Protein AF-A0A447USA5-F1 (afdb_monomer_lite)

Organism: Citrobacter koseri (NCBI:txid545)

Radius of gyration: 14.58 Å; chains: 1; bounding box: 34×31×45 Å

Secondary structure (DSSP, 8-state):
-HHHHHHHHHHHHHHHHHHHHHHHTT---HHHHHHHHHHHHHHHHHS-EEEEE-SSS-EEEEETTS-EEEETTEEPEEEEEE-TTS-EEEEEEPPP----

Structure (mmCIF, N/CA/C/O backbone):
data_AF-A0A447USA5-F1
#
_entry.id   AF-A0A447USA5-F1
#
loop_
_atom_site.group_PDB
_atom_site.id
_atom_site.type_symbol
_atom_site.label_atom_id
_atom_site.label_alt_id
_atom_site.label_comp_id
_atom_site.label_asym_id
_atom_site.label_entity_id
_atom_site.label_seq_id
_atom_site.pdbx_PDB_ins_code
_atom_site.Cartn_x
_atom_site.Cartn_y
_atom_site.Cartn_z
_atom_site.occupancy
_atom_site.B_iso_or_equiv
_atom_site.auth_seq_id
_atom_site.auth_comp_id
_atom_site.auth_asym_id
_atom_site.auth_atom_id
_atom_site.pdbx_PDB_model_num
ATOM 1 N N . MET A 1 1 ? -14.499 3.840 6.453 1.00 83.19 1 MET A N 1
ATOM 2 C CA . MET A 1 1 ? -13.082 4.111 6.784 1.00 83.19 1 MET A CA 1
ATOM 3 C C . MET A 1 1 ? -12.217 2.872 6.578 1.00 83.19 1 MET A C 1
ATOM 5 O O . MET A 1 1 ? -11.389 2.897 5.681 1.00 83.19 1 MET A O 1
ATOM 9 N N . VAL A 1 2 ? -12.443 1.774 7.314 1.00 89.19 2 VAL A N 1
ATOM 10 C CA . VAL A 1 2 ? -11.667 0.522 7.163 1.00 89.19 2 VAL A CA 1
ATOM 11 C C . VAL A 1 2 ? -11.737 -0.051 5.741 1.00 89.19 2 VAL A C 1
ATOM 13 O O . VAL A 1 2 ? -10.699 -0.347 5.160 1.00 89.19 2 VAL A O 1
ATOM 16 N N . ASP A 1 3 ? -12.921 -0.106 5.124 1.00 91.44 3 ASP A N 1
ATOM 17 C CA . ASP A 1 3 ? -13.064 -0.580 3.736 1.00 91.44 3 ASP A CA 1
ATOM 18 C C . ASP A 1 3 ? -12.295 0.272 2.721 1.00 91.44 3 ASP A C 1
ATOM 20 O O . ASP A 1 3 ? -11.716 -0.251 1.768 1.00 91.44 3 ASP A O 1
ATOM 24 N N . GLN A 1 4 ? -12.242 1.588 2.936 1.00 93.50 4 GLN A N 1
ATOM 25 C CA . GLN A 1 4 ? -11.481 2.496 2.075 1.00 93.50 4 GLN A CA 1
ATOM 26 C C . GLN A 1 4 ? -9.975 2.290 2.257 1.00 93.50 4 GLN A C 1
ATOM 28 O O . GLN A 1 4 ? -9.260 2.201 1.263 1.00 93.50 4 GLN A O 1
ATOM 33 N N . ILE A 1 5 ? -9.506 2.133 3.501 1.00 93.38 5 ILE A N 1
ATOM 34 C CA . ILE A 1 5 ? -8.110 1.783 3.805 1.00 93.38 5 ILE A CA 1
ATOM 35 C C . ILE A 1 5 ? -7.731 0.475 3.103 1.00 93.38 5 ILE A C 1
ATOM 37 O O . ILE A 1 5 ? -6.694 0.416 2.445 1.00 93.38 5 ILE A O 1
ATOM 41 N N . ASN A 1 6 ? -8.589 -0.545 3.166 1.00 93.50 6 ASN A N 1
ATOM 42 C CA . ASN A 1 6 ? -8.363 -1.833 2.506 1.00 93.50 6 ASN A CA 1
ATOM 43 C C . ASN A 1 6 ? -8.336 -1.712 0.979 1.00 93.50 6 ASN A C 1
ATOM 45 O O . ASN A 1 6 ? -7.475 -2.300 0.325 1.00 93.50 6 ASN A O 1
ATOM 49 N N . THR A 1 7 ? -9.255 -0.933 0.408 1.00 95.88 7 THR A N 1
ATOM 50 C CA . THR A 1 7 ? -9.346 -0.710 -1.043 1.00 95.88 7 THR A CA 1
ATOM 51 C C . THR A 1 7 ? -8.103 0.004 -1.573 1.00 95.88 7 THR A C 1
ATOM 53 O O . THR A 1 7 ? -7.515 -0.423 -2.570 1.00 95.88 7 THR A O 1
ATOM 56 N N . LEU A 1 8 ? -7.663 1.059 -0.882 1.00 96.50 8 LEU A N 1
ATOM 57 C CA . LEU A 1 8 ? -6.446 1.792 -1.226 1.00 96.50 8 LEU A CA 1
ATOM 58 C C . LEU A 1 8 ? -5.209 0.910 -1.057 1.00 96.50 8 LEU A C 1
ATOM 60 O O . LEU A 1 8 ? -4.389 0.843 -1.965 1.00 96.50 8 LEU A O 1
ATOM 64 N N . SER A 1 9 ? -5.112 0.170 0.051 1.00 95.12 9 SER A N 1
ATOM 65 C CA . SER A 1 9 ? -3.992 -0.745 0.316 1.00 95.12 9 SER A CA 1
ATOM 66 C C . SER A 1 9 ? -3.883 -1.834 -0.759 1.00 95.12 9 SER A C 1
ATOM 68 O O . SER A 1 9 ? -2.795 -2.090 -1.271 1.00 95.12 9 SER A O 1
ATOM 70 N N . THR A 1 10 ? -5.013 -2.416 -1.176 1.00 95.88 10 THR A N 1
ATOM 71 C CA . THR A 1 10 ? -5.077 -3.384 -2.288 1.00 95.88 10 THR A CA 1
ATOM 72 C C . THR A 1 10 ? -4.603 -2.753 -3.592 1.00 95.88 10 THR A C 1
ATOM 74 O O . THR A 1 10 ? -3.727 -3.297 -4.259 1.00 95.88 10 THR A O 1
ATOM 77 N N . SER A 1 11 ? -5.100 -1.555 -3.909 1.00 97.00 11 SER A N 1
ATOM 78 C CA . SER A 1 11 ? -4.711 -0.834 -5.124 1.00 97.00 11 SER A CA 1
ATOM 79 C C . SER A 1 11 ? -3.211 -0.518 -5.145 1.00 97.00 11 SER A C 1
ATOM 81 O O . SER A 1 11 ? -2.557 -0.719 -6.165 1.00 97.00 11 SER A O 1
ATOM 83 N N . ILE A 1 12 ? -2.636 -0.082 -4.020 1.00 95.88 12 ILE A N 1
ATOM 84 C CA . ILE A 1 12 ? -1.194 0.178 -3.884 1.00 95.88 12 ILE A CA 1
ATOM 85 C C . ILE A 1 12 ? -0.388 -1.107 -4.130 1.00 95.88 12 ILE A C 1
ATOM 87 O O . ILE A 1 12 ? 0.593 -1.075 -4.873 1.00 95.88 12 ILE A O 1
ATOM 91 N N . ALA A 1 13 ? -0.806 -2.242 -3.561 1.00 94.50 13 ALA A N 1
ATOM 92 C CA . ALA A 1 13 ? -0.156 -3.534 -3.789 1.00 94.50 13 ALA A CA 1
ATOM 93 C C . ALA A 1 13 ? -0.218 -3.972 -5.267 1.00 94.50 13 ALA A C 1
ATOM 95 O O . ALA A 1 13 ? 0.779 -4.451 -5.816 1.00 94.50 13 ALA A O 1
ATOM 96 N N . ASP A 1 14 ? -1.352 -3.751 -5.937 1.00 95.31 14 ASP A N 1
ATOM 97 C CA . ASP A 1 14 ? -1.505 -3.990 -7.376 1.00 95.31 14 ASP A CA 1
ATOM 98 C C . ASP A 1 14 ? -0.583 -3.094 -8.212 1.00 95.31 14 ASP A C 1
ATOM 100 O O . ASP A 1 14 ? 0.060 -3.564 -9.154 1.00 95.31 14 ASP A O 1
ATOM 104 N N . TYR A 1 15 ? -0.463 -1.810 -7.865 1.00 95.75 15 TYR A N 1
ATOM 105 C CA . TYR A 1 15 ? 0.483 -0.914 -8.529 1.00 95.75 15 TYR A CA 1
ATOM 106 C C . TYR A 1 15 ? 1.932 -1.340 -8.301 1.00 95.75 15 TYR A C 1
ATOM 108 O O . TYR A 1 15 ? 2.703 -1.360 -9.257 1.00 95.75 15 TYR A O 1
ATOM 116 N N . ASN A 1 16 ? 2.300 -1.767 -7.092 1.00 93.38 16 ASN A N 1
ATOM 117 C CA . ASN A 1 16 ? 3.627 -2.323 -6.821 1.00 93.38 16 ASN A CA 1
ATOM 118 C C . ASN A 1 16 ? 3.931 -3.537 -7.702 1.00 93.38 16 ASN A C 1
ATOM 120 O O . ASN A 1 16 ? 5.044 -3.664 -8.219 1.00 93.38 16 ASN A O 1
ATOM 124 N N . LYS A 1 17 ? 2.939 -4.407 -7.923 1.00 92.94 17 LYS A N 1
ATOM 125 C CA . LYS A 1 17 ? 3.068 -5.533 -8.851 1.00 92.94 17 LYS A CA 1
ATOM 126 C C . LYS A 1 17 ? 3.293 -5.053 -10.284 1.00 92.94 17 LYS A C 1
ATOM 128 O O . LYS A 1 17 ? 4.275 -5.460 -10.891 1.00 92.94 17 LYS A O 1
ATOM 133 N N . LYS A 1 18 ? 2.458 -4.138 -10.787 1.00 94.12 18 LYS A N 1
ATOM 134 C CA . LYS A 1 18 ? 2.593 -3.576 -12.144 1.00 94.12 18 LYS A CA 1
ATOM 135 C C . LYS A 1 18 ? 3.937 -2.880 -12.364 1.00 94.12 18 LYS A C 1
ATOM 137 O O . LYS A 1 18 ? 4.526 -3.047 -13.425 1.00 94.12 18 LYS A O 1
ATOM 142 N N . ILE A 1 19 ? 4.422 -2.125 -11.376 1.00 93.00 19 ILE A N 1
ATOM 143 C CA . ILE A 1 19 ? 5.740 -1.476 -11.406 1.00 93.00 19 ILE A CA 1
ATOM 144 C C . ILE A 1 19 ? 6.828 -2.541 -11.522 1.00 93.00 19 ILE A C 1
ATOM 146 O O . ILE A 1 19 ? 7.627 -2.486 -12.448 1.00 93.00 19 ILE A O 1
ATOM 150 N N . THR A 1 20 ? 6.802 -3.550 -10.646 1.00 91.12 20 THR A N 1
ATOM 151 C CA . THR A 1 20 ? 7.789 -4.641 -10.662 1.00 91.12 20 THR A CA 1
ATOM 152 C C . THR A 1 20 ? 7.802 -5.362 -12.011 1.00 91.12 20 THR A C 1
ATOM 154 O O . THR A 1 20 ? 8.870 -5.606 -12.570 1.00 91.12 20 THR A O 1
ATOM 157 N N . ASP A 1 21 ? 6.626 -5.691 -12.547 1.00 91.94 21 ASP A N 1
ATOM 158 C CA . ASP A 1 21 ? 6.491 -6.392 -13.824 1.00 91.94 21 ASP A CA 1
ATOM 159 C C . ASP A 1 21 ? 6.993 -5.515 -14.989 1.00 91.94 21 ASP A C 1
ATOM 161 O O . ASP A 1 21 ? 7.723 -5.994 -15.857 1.00 91.94 21 ASP A O 1
ATOM 165 N N . MET A 1 22 ? 6.677 -4.214 -14.981 1.00 93.81 22 MET A N 1
ATOM 166 C CA . MET A 1 22 ? 7.133 -3.259 -15.995 1.00 93.81 22 MET A CA 1
ATOM 167 C C . MET A 1 22 ? 8.654 -3.071 -15.972 1.00 93.81 22 MET A C 1
ATOM 169 O O . MET A 1 22 ? 9.298 -3.171 -17.018 1.00 93.81 22 MET A O 1
ATOM 173 N N . GLU A 1 23 ? 9.242 -2.870 -14.793 1.00 90.88 23 GLU A N 1
ATOM 174 C CA . GLU A 1 23 ? 10.692 -2.707 -14.633 1.00 90.88 23 GLU A CA 1
ATOM 175 C C . GLU A 1 23 ? 11.457 -3.992 -14.971 1.00 90.88 23 GLU A C 1
ATOM 177 O O . GLU A 1 23 ? 12.527 -3.928 -15.574 1.00 90.88 23 GLU A O 1
ATOM 182 N N . SER A 1 24 ? 10.875 -5.165 -14.697 1.00 90.06 24 SER A N 1
ATOM 183 C CA . SER A 1 24 ? 11.460 -6.463 -15.078 1.00 90.06 24 SER A CA 1
ATOM 184 C C . SER A 1 24 ? 11.600 -6.633 -16.596 1.00 90.06 24 SER A C 1
ATOM 186 O O . SER A 1 24 ? 12.431 -7.413 -17.054 1.00 90.06 24 SER A O 1
ATOM 188 N N . THR A 1 25 ? 10.807 -5.900 -17.383 1.00 93.69 25 THR A N 1
ATOM 189 C CA . THR A 1 25 ? 10.893 -5.877 -18.855 1.00 93.69 25 THR A CA 1
ATOM 190 C C . THR A 1 25 ? 11.714 -4.703 -19.403 1.00 93.69 25 THR A C 1
ATOM 192 O O . THR A 1 25 ? 11.802 -4.535 -20.617 1.00 93.69 25 THR A O 1
ATOM 195 N N . GLY A 1 26 ? 12.316 -3.885 -18.530 1.00 90.75 26 GLY A N 1
ATOM 196 C CA . GLY A 1 26 ? 13.041 -2.666 -18.907 1.00 90.75 26 GLY A CA 1
ATOM 197 C C . GLY A 1 26 ? 12.136 -1.495 -19.316 1.00 90.75 26 GLY A C 1
ATOM 198 O O . GLY A 1 26 ? 12.609 -0.538 -19.926 1.00 90.75 26 GLY A O 1
ATOM 199 N N . GLY A 1 27 ? 10.836 -1.569 -19.016 1.00 93.38 27 GLY A N 1
ATOM 200 C CA . GLY A 1 27 ? 9.867 -0.514 -19.307 1.00 93.38 27 GLY A CA 1
ATOM 201 C C . GLY A 1 27 ? 9.943 0.665 -18.331 1.00 93.38 27 GLY A C 1
ATOM 202 O O . GLY A 1 27 ? 10.485 0.561 -17.233 1.00 93.38 27 GLY A O 1
ATOM 203 N N . ASN A 1 28 ? 9.354 1.800 -18.718 1.00 94.12 28 ASN A N 1
ATOM 204 C CA . ASN A 1 28 ? 9.268 2.987 -17.867 1.00 94.12 28 ASN A CA 1
ATOM 205 C C . ASN A 1 28 ? 8.035 2.915 -16.953 1.00 94.12 28 ASN A C 1
ATOM 207 O O . ASN A 1 28 ? 6.904 3.005 -17.426 1.00 94.12 28 ASN A O 1
ATOM 211 N N . SER A 1 29 ? 8.258 2.814 -15.642 1.00 93.88 29 SER A N 1
ATOM 212 C CA . SER A 1 29 ? 7.196 2.745 -14.636 1.00 93.88 29 SER A CA 1
ATOM 213 C C . SER A 1 29 ? 6.896 4.079 -13.934 1.00 93.88 29 SER A C 1
ATOM 215 O O . SER A 1 29 ? 6.211 4.058 -12.912 1.00 93.88 29 SER A O 1
ATOM 217 N N . SER A 1 30 ? 7.396 5.228 -14.414 1.00 94.50 30 SER A N 1
ATOM 218 C CA . SER A 1 30 ? 7.211 6.531 -13.742 1.00 94.50 30 SER A CA 1
ATOM 219 C C . SER A 1 30 ? 5.737 6.851 -13.516 1.00 94.50 30 SER A C 1
ATOM 221 O O . SER A 1 30 ? 5.343 7.101 -12.385 1.00 94.50 30 SER A O 1
ATOM 223 N N . VAL A 1 31 ? 4.898 6.705 -14.546 1.00 96.44 31 VAL A N 1
ATOM 224 C CA . VAL A 1 31 ? 3.452 6.978 -14.438 1.00 96.44 31 VAL A CA 1
ATOM 225 C C . VAL A 1 31 ? 2.773 6.061 -13.413 1.00 96.44 31 VAL A C 1
ATOM 227 O O . VAL A 1 31 ? 1.892 6.492 -12.673 1.00 96.44 31 VAL A O 1
ATOM 230 N N . LEU A 1 32 ? 3.190 4.793 -13.337 1.00 95.81 32 LEU A N 1
ATOM 231 C CA . LEU A 1 32 ? 2.652 3.845 -12.357 1.00 95.81 32 LEU A CA 1
ATOM 232 C C . LEU A 1 32 ? 3.086 4.203 -10.929 1.00 95.81 32 LEU A C 1
ATOM 234 O O . LEU A 1 32 ? 2.300 4.031 -9.998 1.00 95.81 32 LEU A O 1
ATOM 238 N N . ARG A 1 33 ? 4.316 4.705 -10.753 1.00 94.69 33 ARG A N 1
ATOM 239 C CA . ARG A 1 33 ? 4.818 5.211 -9.466 1.00 94.69 33 ARG A CA 1
ATOM 240 C C . ARG A 1 33 ? 4.049 6.454 -9.032 1.00 94.69 33 ARG A C 1
ATOM 242 O O . ARG A 1 33 ? 3.590 6.484 -7.898 1.00 94.69 33 ARG A O 1
ATOM 249 N N . ASP A 1 34 ? 3.804 7.391 -9.944 1.00 96.06 34 ASP A N 1
ATOM 250 C CA . ASP A 1 34 ? 3.010 8.590 -9.658 1.00 96.06 34 ASP A CA 1
ATOM 251 C C . ASP A 1 34 ? 1.582 8.223 -9.216 1.00 96.06 34 ASP A C 1
ATOM 253 O O . ASP A 1 34 ? 1.073 8.742 -8.221 1.00 96.06 34 ASP A O 1
ATOM 257 N N . GLN A 1 35 ? 0.943 7.274 -9.911 1.00 97.06 35 GLN A N 1
ATOM 258 C CA . GLN A 1 35 ? -0.393 6.783 -9.551 1.00 97.06 35 GLN A CA 1
ATOM 259 C C . GLN A 1 35 ? -0.405 6.080 -8.191 1.00 97.06 35 GLN A C 1
ATOM 261 O O . GLN A 1 35 ? -1.311 6.308 -7.389 1.00 97.06 35 GLN A O 1
ATOM 266 N N . ARG A 1 36 ? 0.603 5.250 -7.903 1.00 96.25 36 ARG A N 1
ATOM 267 C CA . ARG A 1 36 ? 0.768 4.624 -6.587 1.00 96.25 36 ARG A CA 1
ATOM 268 C C . ARG A 1 36 ? 0.916 5.673 -5.489 1.00 96.25 36 ARG A C 1
ATOM 270 O O . ARG A 1 36 ? 0.267 5.559 -4.453 1.00 96.25 36 ARG A O 1
ATOM 277 N N . ASP A 1 37 ? 1.756 6.675 -5.707 1.00 96.00 37 ASP A N 1
ATOM 278 C CA . ASP A 1 37 ? 2.043 7.696 -4.706 1.00 96.00 37 ASP A CA 1
ATOM 279 C C . ASP A 1 37 ? 0.804 8.568 -4.435 1.00 96.00 37 ASP A C 1
ATOM 281 O O . ASP A 1 37 ? 0.559 8.952 -3.292 1.00 96.00 37 ASP A O 1
ATOM 285 N N . GLU A 1 38 ? -0.049 8.801 -5.436 1.00 97.06 38 GLU A N 1
ATOM 286 C CA . GLU A 1 38 ? -1.346 9.457 -5.236 1.00 97.06 38 GLU A CA 1
ATOM 287 C C . GLU A 1 38 ? -2.303 8.620 -4.372 1.00 97.06 38 GLU A C 1
ATOM 289 O O . GLU A 1 38 ? -2.936 9.148 -3.457 1.00 97.06 38 GLU A O 1
ATOM 294 N N . LEU A 1 39 ? -2.361 7.299 -4.580 1.00 97.06 39 LEU A N 1
A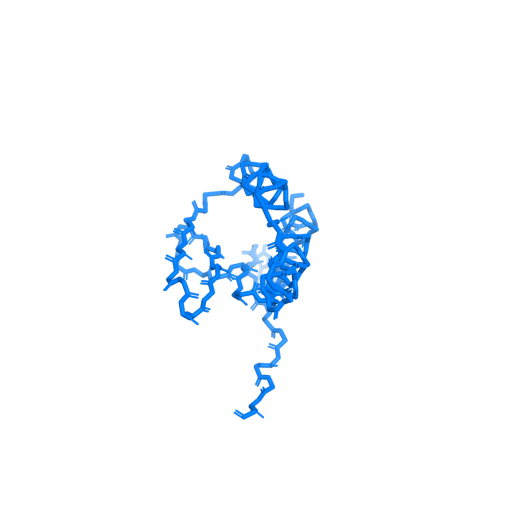TOM 295 C CA . LEU A 1 39 ? -3.145 6.406 -3.717 1.00 97.06 39 LEU A CA 1
ATOM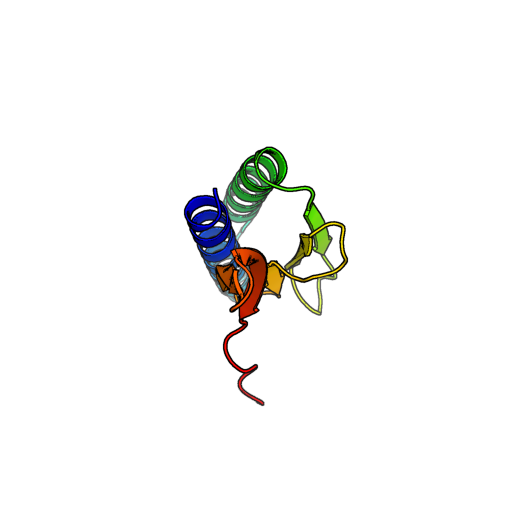 296 C C . LEU A 1 39 ? -2.631 6.406 -2.274 1.00 97.06 39 LEU A C 1
ATOM 298 O O . LEU A 1 39 ? -3.421 6.345 -1.332 1.00 97.06 39 LEU A O 1
ATOM 302 N N . VAL A 1 40 ? -1.315 6.498 -2.085 1.00 95.94 40 VAL A N 1
ATOM 303 C CA . VAL A 1 40 ? -0.707 6.605 -0.755 1.00 95.94 40 VAL A CA 1
ATOM 304 C C . VAL A 1 40 ? -1.050 7.933 -0.091 1.00 95.94 40 VAL A C 1
ATOM 306 O O . VAL A 1 40 ? -1.376 7.940 1.095 1.00 95.94 40 VAL A O 1
ATOM 309 N N . LYS A 1 41 ? -1.059 9.047 -0.834 1.00 96.31 41 LYS A N 1
ATOM 310 C CA . LYS A 1 41 ? -1.550 10.327 -0.303 1.00 96.31 41 LYS A CA 1
ATOM 311 C C . LYS A 1 41 ? -3.002 10.210 0.135 1.00 96.31 41 LYS A C 1
ATOM 313 O O . LYS A 1 41 ? -3.318 10.589 1.258 1.00 96.31 41 LYS A O 1
ATOM 318 N N . GLN A 1 42 ? -3.870 9.627 -0.691 1.00 96.12 42 GLN A N 1
ATOM 319 C CA . GLN A 1 42 ? -5.266 9.388 -0.315 1.00 96.12 42 GLN A CA 1
ATOM 320 C C . GLN A 1 42 ? -5.368 8.528 0.948 1.00 96.12 42 GLN A C 1
ATOM 322 O O . GLN A 1 42 ? -6.123 8.864 1.857 1.00 96.12 42 GLN A O 1
ATOM 327 N N . LEU A 1 43 ? -4.559 7.474 1.059 1.00 94.62 43 LEU A N 1
ATOM 328 C CA . LEU A 1 43 ? -4.512 6.633 2.253 1.00 94.62 43 LEU A CA 1
ATOM 329 C C . LEU A 1 43 ? -4.069 7.428 3.487 1.00 94.62 43 LEU A C 1
ATOM 331 O O . LEU A 1 43 ? -4.678 7.283 4.544 1.00 94.62 43 LEU A O 1
ATOM 335 N N . SER A 1 44 ? -3.087 8.320 3.335 1.00 94.69 44 SER A N 1
ATOM 336 C CA . SER A 1 44 ? -2.608 9.189 4.415 1.00 94.69 44 SER A CA 1
ATOM 337 C C . SER A 1 44 ? -3.652 10.194 4.910 1.00 94.69 44 SER A C 1
ATOM 339 O O . SER A 1 44 ? -3.589 10.622 6.057 1.00 94.69 44 SER A O 1
ATOM 341 N N . THR A 1 45 ? -4.660 10.527 4.091 1.00 94.75 45 THR A N 1
ATOM 342 C CA . THR A 1 45 ? -5.807 11.335 4.548 1.00 94.75 45 THR A CA 1
ATOM 343 C C . THR A 1 45 ? -6.764 10.560 5.453 1.00 94.75 45 THR A C 1
ATOM 345 O O . THR A 1 45 ? -7.541 11.166 6.187 1.00 94.75 45 THR A O 1
ATOM 348 N N . LEU A 1 46 ? -6.725 9.223 5.396 1.00 92.25 46 LEU A N 1
ATOM 349 C CA . LEU A 1 46 ? -7.579 8.345 6.192 1.00 92.25 46 LEU A CA 1
ATOM 350 C C . LEU A 1 46 ? -6.857 7.815 7.430 1.00 92.25 46 LEU A C 1
ATOM 352 O O . LEU A 1 46 ? -7.494 7.623 8.456 1.00 92.25 46 LEU A O 1
ATOM 356 N N . ALA A 1 47 ? -5.559 7.535 7.350 1.00 90.25 47 ALA A N 1
ATOM 357 C CA . ALA A 1 47 ? -4.787 7.001 8.464 1.00 90.25 47 ALA A CA 1
ATOM 358 C C . ALA A 1 47 ? -3.346 7.506 8.414 1.00 90.25 47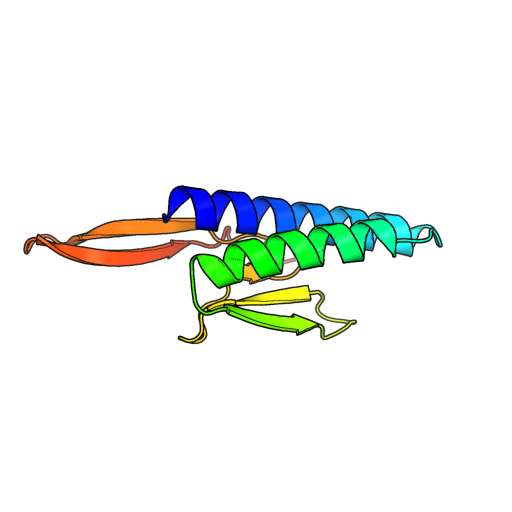 ALA A C 1
AT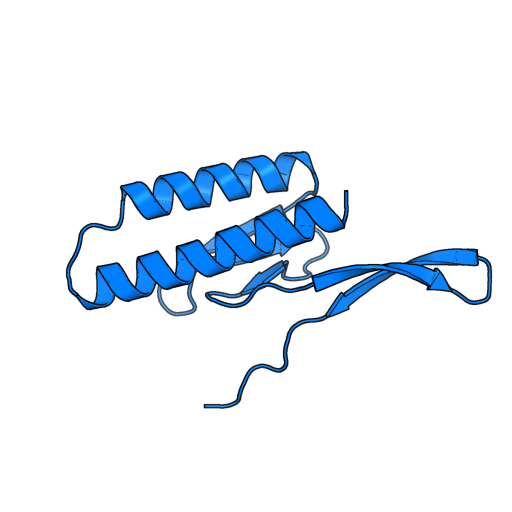OM 360 O O . ALA A 1 47 ? -2.765 7.607 7.337 1.00 90.25 47 ALA A O 1
ATOM 361 N N . ASP A 1 48 ? -2.741 7.740 9.578 1.00 92.94 48 ASP A N 1
ATOM 362 C CA . ASP A 1 48 ? -1.311 8.025 9.655 1.00 92.94 48 ASP A CA 1
ATOM 363 C C . ASP A 1 48 ? -0.508 6.822 9.156 1.00 92.94 48 ASP A C 1
ATOM 365 O O . ASP A 1 48 ? -0.461 5.764 9.797 1.00 92.94 48 ASP A O 1
ATOM 369 N N . VAL A 1 49 ? 0.129 6.996 7.999 1.00 94.25 49 VAL A N 1
ATOM 370 C CA . VAL A 1 49 ? 0.945 5.977 7.341 1.00 94.25 49 VAL A CA 1
ATOM 371 C C . VAL A 1 49 ? 2.357 6.478 7.073 1.00 94.25 49 VAL A C 1
ATOM 373 O O . VAL A 1 49 ? 2.608 7.660 6.853 1.00 94.25 49 VAL A O 1
ATOM 376 N N . LYS A 1 50 ? 3.295 5.540 7.059 1.00 94.06 50 LYS A N 1
ATOM 377 C CA . LYS A 1 50 ? 4.696 5.715 6.725 1.00 94.06 50 LYS A CA 1
ATOM 378 C C . LYS A 1 50 ? 5.035 4.810 5.551 1.00 94.06 50 LYS A C 1
ATOM 380 O O . LYS A 1 50 ? 4.743 3.615 5.568 1.00 94.06 50 LYS A O 1
ATOM 385 N N . VAL A 1 51 ? 5.689 5.387 4.555 1.00 93.56 51 VAL A N 1
ATOM 386 C CA . VAL A 1 51 ? 6.207 4.664 3.395 1.00 93.56 51 VAL A CA 1
ATOM 387 C C . VAL A 1 51 ? 7.663 4.298 3.640 1.00 93.56 51 VAL A C 1
ATOM 389 O O . VAL A 1 51 ? 8.426 5.079 4.208 1.00 93.56 51 VAL A O 1
ATOM 392 N N . THR A 1 52 ? 8.059 3.101 3.229 1.00 91.19 52 THR A N 1
ATOM 393 C CA . THR A 1 52 ? 9.455 2.667 3.162 1.00 91.19 52 THR A CA 1
ATOM 394 C C . THR A 1 52 ? 9.681 2.018 1.806 1.00 91.19 52 THR A C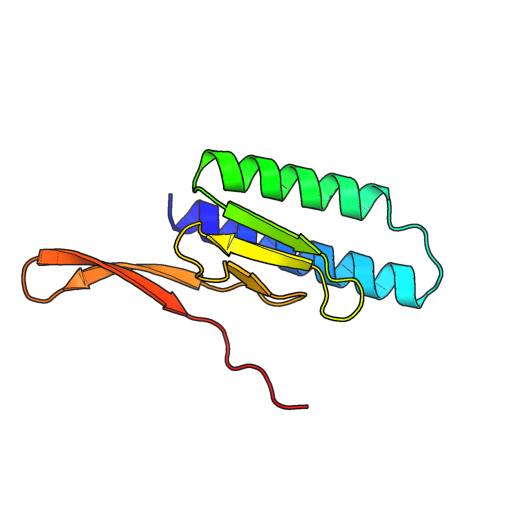 1
ATOM 396 O O . THR A 1 52 ? 9.040 1.020 1.484 1.00 91.19 52 THR A O 1
ATOM 399 N N . ASP A 1 53 ? 10.564 2.609 1.008 1.00 87.62 53 ASP A N 1
ATOM 400 C CA . ASP A 1 53 ? 11.002 2.062 -0.272 1.00 87.62 53 ASP A CA 1
ATOM 401 C C . ASP A 1 53 ? 12.450 1.604 -0.114 1.00 87.62 53 ASP A C 1
ATOM 403 O O . ASP A 1 53 ? 13.361 2.422 0.009 1.00 87.62 53 ASP A O 1
ATOM 407 N N . ASP A 1 54 ? 12.638 0.291 -0.025 1.00 75.00 54 ASP A N 1
ATOM 408 C CA . ASP A 1 54 ? 13.952 -0.322 0.181 1.00 75.00 54 ASP A CA 1
ATOM 409 C C . ASP A 1 54 ? 14.607 -0.743 -1.149 1.00 75.00 54 ASP A C 1
ATOM 411 O O . ASP A 1 54 ? 15.717 -1.272 -1.153 1.00 75.00 54 ASP A O 1
ATOM 415 N N . GLY A 1 55 ? 13.927 -0.541 -2.290 1.00 68.25 55 GLY A N 1
ATOM 416 C CA . GLY A 1 55 ? 14.342 -0.990 -3.626 1.00 68.25 55 GLY A CA 1
ATOM 417 C C . GLY A 1 55 ? 14.377 -2.518 -3.784 1.00 68.25 55 GLY A C 1
ATOM 418 O O . GLY A 1 55 ? 13.672 -3.080 -4.617 1.00 68.25 55 GLY A O 1
ATOM 419 N N . SER A 1 56 ? 15.159 -3.194 -2.943 1.00 58.06 56 SER A N 1
ATOM 420 C CA . SER A 1 56 ? 15.415 -4.638 -2.919 1.00 58.06 56 SER A CA 1
ATOM 421 C C . SER A 1 56 ? 14.260 -5.424 -2.290 1.00 58.06 56 SER A C 1
ATOM 423 O O . SER A 1 56 ? 13.810 -6.419 -2.855 1.00 58.06 56 SER A O 1
ATOM 425 N N . SER A 1 57 ? 13.750 -4.965 -1.138 1.00 57.72 57 SER A N 1
ATOM 426 C CA . SER A 1 57 ? 12.609 -5.591 -0.438 1.00 57.72 57 SER A CA 1
ATOM 427 C C . SER A 1 57 ? 11.242 -5.088 -0.927 1.00 57.72 57 SER A C 1
ATOM 429 O O . SER A 1 57 ? 10.198 -5.606 -0.523 1.00 57.72 57 SER A O 1
ATOM 431 N N . GLY A 1 58 ? 11.238 -4.097 -1.822 1.00 77.38 58 GLY A N 1
ATOM 432 C CA . GLY A 1 58 ? 10.041 -3.489 -2.395 1.00 77.38 58 GLY A CA 1
ATOM 433 C C . GLY A 1 58 ? 9.429 -2.365 -1.551 1.00 77.38 58 GLY A C 1
ATOM 434 O O . GLY A 1 58 ? 9.916 -1.992 -0.485 1.00 77.38 58 GLY A O 1
ATOM 435 N N . TYR A 1 59 ? 8.336 -1.809 -2.071 1.00 90.69 59 TYR A N 1
ATOM 436 C CA . TYR A 1 59 ? 7.619 -0.677 -1.488 1.00 90.69 59 TYR A CA 1
ATOM 437 C C . TYR A 1 59 ? 6.655 -1.140 -0.391 1.00 90.69 59 TYR A C 1
ATOM 439 O O . TYR A 1 59 ? 5.735 -1.923 -0.643 1.00 90.69 59 TYR A O 1
ATOM 447 N N . THR A 1 60 ? 6.857 -0.644 0.826 1.00 92.56 60 THR A N 1
ATOM 448 C CA . THR A 1 60 ? 6.071 -0.988 2.015 1.00 92.56 60 THR A CA 1
ATOM 449 C C . THR A 1 60 ? 5.357 0.251 2.541 1.00 92.56 60 THR A C 1
ATOM 451 O O . THR A 1 60 ? 5.946 1.325 2.643 1.00 92.56 60 THR A O 1
ATOM 454 N N . VAL A 1 61 ? 4.086 0.099 2.902 1.00 94.06 61 VAL A N 1
ATOM 455 C CA . VAL A 1 61 ? 3.283 1.140 3.551 1.00 94.06 61 VAL A CA 1
ATOM 456 C C . VAL A 1 61 ? 2.821 0.594 4.886 1.00 94.06 61 VAL A C 1
ATOM 458 O O . VAL A 1 61 ? 2.175 -0.448 4.914 1.00 94.06 61 VAL A O 1
ATOM 461 N N . SER A 1 62 ? 3.123 1.288 5.976 1.00 92.94 62 SER A N 1
ATOM 462 C CA . SER A 1 62 ? 2.781 0.872 7.339 1.00 92.94 62 SER A CA 1
ATOM 463 C C . SER A 1 62 ? 2.043 1.974 8.073 1.00 92.94 62 SER A C 1
ATOM 465 O O . SER A 1 62 ? 2.311 3.142 7.844 1.00 92.94 62 SER A O 1
ATOM 467 N N . MET A 1 63 ? 1.140 1.629 8.981 1.00 90.81 63 MET A N 1
ATOM 468 C CA . MET A 1 63 ? 0.545 2.591 9.906 1.00 90.81 63 MET A CA 1
ATOM 469 C C . MET A 1 63 ? 1.597 3.144 10.879 1.00 90.81 63 MET A C 1
ATOM 471 O O . MET A 1 63 ? 2.618 2.502 11.142 1.00 90.81 63 MET A O 1
ATOM 475 N N . ALA A 1 64 ? 1.332 4.310 11.471 1.00 86.69 64 ALA A N 1
ATOM 476 C CA . ALA A 1 64 ? 2.218 4.947 12.452 1.00 86.69 64 ALA A CA 1
ATOM 477 C C . ALA A 1 64 ? 2.497 4.085 13.696 1.00 86.69 64 ALA A C 1
ATOM 479 O O . ALA A 1 64 ? 3.554 4.210 14.309 1.00 86.69 64 ALA A O 1
ATOM 480 N N . ASN A 1 65 ? 1.595 3.161 14.037 1.00 82.56 65 ASN A N 1
ATOM 481 C CA . ASN A 1 65 ? 1.802 2.176 15.104 1.00 82.56 65 ASN A CA 1
ATOM 482 C C . ASN A 1 65 ? 2.765 1.028 14.715 1.00 82.56 65 ASN A C 1
ATOM 484 O O . ASN A 1 65 ? 2.950 0.096 15.493 1.00 82.56 65 ASN A O 1
ATOM 488 N N . GLY A 1 66 ? 3.356 1.076 13.515 1.00 83.50 66 GLY A N 1
ATOM 489 C CA . GLY A 1 66 ? 4.320 0.103 13.003 1.00 83.50 66 GLY A CA 1
ATOM 490 C C . GLY A 1 66 ? 3.705 -1.060 12.223 1.00 83.50 66 GLY A C 1
ATOM 491 O O . GLY A 1 66 ? 4.446 -1.882 11.687 1.00 83.50 66 GLY A O 1
ATOM 492 N N . GLN A 1 67 ? 2.378 -1.145 12.123 1.00 86.69 67 GLN A N 1
ATOM 493 C CA . GLN A 1 67 ? 1.725 -2.273 11.470 1.00 86.69 67 GLN A CA 1
ATOM 494 C C . GLN A 1 67 ? 1.689 -2.090 9.941 1.00 86.69 67 GLN A C 1
ATOM 496 O O . GLN A 1 67 ? 1.124 -1.100 9.473 1.00 86.69 67 GLN A O 1
ATOM 501 N N . PRO A 1 68 ? 2.266 -3.002 9.135 1.00 90.06 68 PRO A N 1
ATOM 502 C CA . PRO A 1 68 ? 2.278 -2.849 7.680 1.00 90.06 68 PRO A CA 1
ATOM 503 C C . PRO A 1 68 ? 0.857 -2.945 7.116 1.00 90.06 68 PRO A C 1
ATOM 505 O O . PRO A 1 68 ? 0.123 -3.826 7.504 1.00 90.06 68 PRO A O 1
ATOM 508 N N . LEU A 1 69 ? 0.440 -2.078 6.201 1.00 92.19 69 LEU A N 1
ATOM 509 C CA . LEU A 1 69 ? -0.802 -2.216 5.419 1.00 92.19 69 LEU A CA 1
ATOM 510 C C . LEU A 1 69 ? -0.528 -2.805 4.036 1.00 92.19 69 LEU A C 1
ATOM 512 O O . LEU A 1 69 ? -1.353 -3.528 3.486 1.00 92.19 69 LEU A O 1
ATOM 516 N N . VAL A 1 70 ? 0.647 -2.517 3.482 1.00 93.88 70 VAL A N 1
ATOM 517 C CA . VAL A 1 70 ? 1.127 -3.064 2.215 1.00 93.88 70 VAL A CA 1
ATOM 518 C C . VAL A 1 70 ? 2.573 -3.480 2.399 1.00 93.88 70 VAL A C 1
ATOM 520 O O . VAL A 1 70 ? 3.378 -2.694 2.886 1.00 93.88 70 VAL A O 1
ATOM 523 N N . SER A 1 71 ? 2.909 -4.695 1.983 1.00 91.81 71 SER A N 1
ATOM 524 C CA . SER A 1 71 ? 4.277 -5.202 1.941 1.00 91.81 71 SER A CA 1
ATOM 525 C C . SER A 1 71 ? 4.571 -5.688 0.526 1.00 91.81 71 SER A C 1
ATOM 527 O O . SER A 1 71 ? 4.097 -6.742 0.091 1.00 91.81 71 SER A O 1
ATOM 529 N N . GLY A 1 72 ? 5.286 -4.862 -0.240 1.00 90.75 72 GLY A N 1
ATOM 530 C CA . GLY A 1 72 ? 5.566 -5.111 -1.648 1.00 90.75 72 GLY A CA 1
ATOM 531 C C . GLY A 1 72 ? 4.280 -5.307 -2.452 1.00 90.75 72 GLY A C 1
ATOM 532 O O . GLY A 1 72 ? 3.489 -4.385 -2.631 1.00 90.75 72 GLY A O 1
ATOM 533 N N . LYS A 1 73 ? 4.068 -6.528 -2.944 1.00 90.81 73 LYS A N 1
ATOM 534 C CA . LYS A 1 73 ? 2.941 -6.904 -3.818 1.00 90.81 73 LYS A CA 1
ATOM 535 C C . LYS A 1 73 ? 1.724 -7.434 -3.052 1.00 90.81 73 LYS A C 1
ATOM 537 O O . LYS A 1 73 ? 0.802 -7.964 -3.663 1.00 90.81 73 LYS A O 1
ATOM 542 N N . VAL A 1 74 ? 1.739 -7.343 -1.723 1.00 90.75 74 VAL A N 1
ATOM 543 C CA . VAL A 1 74 ? 0.717 -7.918 -0.847 1.00 90.75 74 VAL A CA 1
ATOM 544 C C . VAL A 1 74 ? 0.088 -6.821 0.002 1.00 90.75 74 VAL A C 1
ATOM 546 O O . VAL A 1 74 ? 0.795 -6.087 0.690 1.00 90.75 74 VAL A O 1
ATOM 549 N N . ALA A 1 75 ? -1.241 -6.742 -0.010 1.00 92.88 75 ALA A N 1
ATOM 550 C CA . ALA A 1 75 ? -2.007 -5.891 0.892 1.00 92.88 75 ALA A CA 1
ATOM 551 C C . ALA A 1 75 ? -2.521 -6.690 2.096 1.00 92.88 75 ALA A C 1
ATOM 553 O O . ALA A 1 75 ? -2.978 -7.827 1.959 1.00 92.88 75 ALA A O 1
ATOM 554 N N . GLY A 1 76 ? -2.455 -6.077 3.273 1.00 91.50 76 GLY A N 1
ATOM 555 C CA . GLY A 1 76 ? -3.144 -6.536 4.467 1.00 91.50 76 GLY A CA 1
ATOM 556 C C . GLY A 1 76 ? -4.611 -6.112 4.443 1.00 91.50 76 GLY A C 1
ATOM 557 O O . GLY A 1 76 ? -4.976 -5.095 3.855 1.00 91.50 76 GLY A O 1
ATOM 558 N N . GLN A 1 77 ? -5.456 -6.893 5.106 1.00 89.88 77 GLN A N 1
ATOM 559 C CA . GLN A 1 77 ? -6.850 -6.549 5.352 1.00 89.88 77 GLN A CA 1
ATOM 560 C C . GLN A 1 77 ? -7.017 -6.107 6.798 1.00 89.88 77 GLN A C 1
ATOM 562 O O . GLN A 1 77 ? -6.816 -6.882 7.735 1.00 89.88 77 GLN A O 1
ATOM 567 N N . LEU A 1 78 ? -7.394 -4.849 6.967 1.00 89.81 78 LEU A N 1
ATOM 568 C CA . LEU A 1 78 ? -7.804 -4.277 8.232 1.00 89.81 78 LEU A CA 1
ATOM 569 C C . LEU A 1 78 ? -9.266 -4.654 8.493 1.00 89.81 78 LEU A C 1
ATOM 571 O O . LEU A 1 78 ? -10.107 -4.622 7.598 1.00 89.81 78 LEU A O 1
ATOM 575 N N . SER A 1 79 ? -9.584 -5.029 9.720 1.00 87.81 79 SER A N 1
ATOM 576 C CA . SER A 1 79 ? -10.940 -5.328 10.166 1.00 87.81 79 SER A CA 1
ATOM 577 C C . SER A 1 79 ? -11.172 -4.656 11.507 1.00 87.81 79 SER A C 1
ATOM 579 O O . SER A 1 79 ? -10.435 -4.893 12.465 1.00 87.81 79 SER A O 1
ATOM 581 N N . ALA A 1 80 ? -12.196 -3.808 11.564 1.00 85.56 80 ALA A N 1
ATOM 582 C CA . ALA A 1 80 ? -12.713 -3.290 12.820 1.00 85.56 80 ALA A CA 1
ATOM 583 C C . ALA A 1 80 ? -13.847 -4.199 13.296 1.00 85.56 80 ALA A C 1
ATOM 585 O O . ALA A 1 80 ? -14.765 -4.497 12.534 1.00 85.56 80 ALA A O 1
ATOM 586 N N . GLY A 1 81 ? -13.778 -4.633 14.548 1.00 85.62 81 GLY A N 1
ATOM 587 C CA . GLY A 1 81 ? -14.823 -5.408 15.207 1.00 85.62 81 GLY A CA 1
ATOM 588 C C . GLY A 1 81 ? -15.075 -4.894 16.617 1.00 85.62 81 GLY A C 1
ATOM 589 O O . GLY A 1 81 ? -14.483 -3.905 17.043 1.00 85.62 81 GLY A O 1
ATOM 590 N N . GLN A 1 82 ? -15.931 -5.587 17.360 1.00 84.94 82 GLN A N 1
ATOM 591 C CA . GLN A 1 82 ? -16.058 -5.411 18.805 1.00 84.94 82 GLN A CA 1
ATOM 592 C C . GLN A 1 82 ? -15.641 -6.704 19.504 1.00 84.94 82 GLN A C 1
ATOM 594 O O . GLN A 1 82 ? -15.920 -7.792 18.996 1.00 84.94 82 GLN A O 1
ATOM 599 N N . ASP A 1 83 ? -14.937 -6.595 20.629 1.00 82.31 83 ASP A N 1
ATOM 600 C CA . ASP A 1 83 ? -14.691 -7.746 21.497 1.00 82.31 83 ASP A CA 1
ATOM 601 C C . ASP A 1 83 ? -15.976 -8.151 22.247 1.00 82.31 83 ASP A C 1
ATOM 603 O O . ASP A 1 83 ? -17.021 -7.504 22.145 1.00 82.31 83 ASP A O 1
ATOM 607 N N . ALA A 1 84 ? -15.897 -9.227 23.031 1.00 82.50 84 ALA A N 1
ATOM 608 C CA . ALA A 1 84 ? -17.018 -9.715 23.838 1.00 82.50 84 ALA A CA 1
ATOM 609 C C . ALA A 1 84 ? -17.522 -8.704 24.892 1.00 82.50 84 ALA A C 1
ATOM 611 O O . ALA A 1 84 ? -18.602 -8.893 25.445 1.00 82.50 84 ALA A O 1
ATOM 612 N N . ASN A 1 85 ? -16.758 -7.642 25.158 1.00 85.88 85 ASN A N 1
ATOM 613 C CA . ASN A 1 85 ? -17.078 -6.587 26.113 1.00 85.88 85 ASN A CA 1
ATOM 614 C C . ASN A 1 85 ? -17.603 -5.312 25.425 1.00 85.88 85 ASN A C 1
ATOM 616 O O . ASN A 1 85 ? -17.882 -4.329 26.108 1.00 85.88 85 ASN A O 1
ATOM 620 N N . GLY A 1 86 ? -17.738 -5.308 24.091 1.00 82.00 86 GLY A N 1
ATOM 621 C CA . GLY A 1 86 ? -18.158 -4.142 23.309 1.00 82.00 86 GLY A CA 1
ATOM 622 C C . GLY A 1 86 ? -17.033 -3.147 23.000 1.00 82.00 86 GLY A C 1
ATOM 623 O O . GLY A 1 86 ? -17.298 -2.070 22.464 1.00 82.00 86 GLY A O 1
ATOM 624 N N . ASN A 1 87 ? -15.770 -3.475 23.299 1.00 85.00 87 ASN A N 1
ATOM 625 C CA . ASN A 1 87 ? -14.645 -2.608 22.952 1.00 85.00 87 ASN A CA 1
ATOM 626 C C . ASN A 1 87 ? -14.330 -2.722 21.466 1.00 85.00 87 ASN A C 1
ATOM 628 O O . ASN A 1 87 ? -14.228 -3.824 20.927 1.00 85.00 87 ASN A O 1
ATOM 632 N N . SER A 1 88 ? -14.093 -1.587 20.811 1.00 83.19 88 SER A N 1
ATOM 633 C CA . SER A 1 88 ? -13.645 -1.575 19.418 1.00 83.19 88 SER A CA 1
ATOM 634 C C . SER A 1 88 ? -12.264 -2.222 19.298 1.00 83.19 88 SER A C 1
ATOM 636 O O . SER A 1 88 ? -11.303 -1.776 19.921 1.00 83.19 88 SER A O 1
ATOM 638 N N . THR A 1 89 ? -12.160 -3.261 18.475 1.00 83.31 89 THR A N 1
ATOM 639 C CA . THR A 1 89 ? -10.902 -3.936 18.152 1.00 83.31 89 THR A CA 1
ATOM 640 C C . THR A 1 89 ? -10.527 -3.646 16.712 1.00 83.31 89 THR A C 1
ATOM 642 O O . THR A 1 89 ? -11.378 -3.644 15.823 1.00 83.31 89 THR A O 1
ATOM 645 N N . LEU A 1 90 ? -9.241 -3.409 16.476 1.00 83.81 90 LEU A N 1
ATOM 646 C CA . LEU A 1 90 ? -8.685 -3.281 15.140 1.00 83.81 90 LEU A CA 1
ATOM 647 C C . LEU A 1 90 ? -7.739 -4.459 14.928 1.00 83.81 90 LEU A C 1
ATOM 649 O O . LEU A 1 90 ? -6.742 -4.605 15.631 1.00 83.81 90 LEU A O 1
ATOM 653 N N . THR A 1 91 ? -8.082 -5.328 13.988 1.00 84.25 91 THR A N 1
ATOM 654 C CA . THR A 1 91 ? -7.278 -6.498 13.641 1.00 84.25 91 THR A CA 1
ATOM 655 C C . THR A 1 91 ? -6.765 -6.343 12.227 1.00 84.25 91 THR A C 1
ATOM 657 O O . THR A 1 91 ? -7.486 -5.898 11.336 1.00 84.25 91 THR A O 1
ATOM 660 N N . LEU A 1 92 ? -5.505 -6.702 12.015 1.00 85.12 92 LEU A N 1
ATOM 661 C CA . LEU A 1 92 ? -4.922 -6.742 10.688 1.00 85.12 92 LEU A CA 1
ATOM 662 C C . LEU A 1 92 ? -4.582 -8.182 10.336 1.00 85.12 92 LEU A C 1
ATOM 664 O O . LEU A 1 92 ? -3.900 -8.876 11.092 1.00 85.12 92 LEU A O 1
ATOM 668 N N . LYS A 1 93 ? -5.029 -8.607 9.160 1.00 85.75 93 LYS A N 1
ATOM 669 C CA . LYS A 1 93 ? -4.753 -9.925 8.612 1.00 85.75 93 LYS A CA 1
ATOM 670 C C . LYS A 1 93 ? -3.974 -9.772 7.314 1.00 85.75 93 LYS A C 1
ATOM 672 O O . LYS A 1 93 ? -4.499 -9.253 6.334 1.00 85.75 93 LYS A O 1
ATOM 677 N N . PHE A 1 94 ? -2.740 -10.259 7.289 1.00 82.19 94 PHE A N 1
ATOM 678 C CA . PHE A 1 94 ? -2.059 -10.516 6.025 1.00 82.19 94 PHE A CA 1
ATOM 679 C C . PHE A 1 94 ? -2.419 -11.909 5.518 1.00 82.19 94 PHE A C 1
ATOM 681 O O . PHE A 1 94 ? -2.576 -12.831 6.329 1.00 82.19 94 PHE A O 1
ATOM 688 N N . PRO A 1 95 ? -2.529 -12.101 4.193 1.00 74.25 95 PRO A N 1
ATOM 689 C CA . PRO A 1 95 ? -2.441 -13.444 3.652 1.00 74.25 95 PRO A CA 1
ATOM 690 C C . PRO A 1 95 ? -1.089 -14.048 4.074 1.00 74.25 95 PRO A C 1
ATOM 692 O O . PRO A 1 95 ? -0.100 -13.314 4.172 1.00 74.25 95 PRO A O 1
ATOM 695 N N . PRO A 1 96 ? -1.035 -15.358 4.377 1.00 67.31 96 PRO A N 1
ATOM 696 C CA . PRO A 1 96 ? 0.215 -16.000 4.756 1.00 67.31 96 PRO A CA 1
ATOM 697 C C . PRO A 1 96 ? 1.258 -15.706 3.679 1.00 67.31 96 PRO A C 1
ATOM 699 O O . PRO A 1 96 ? 0.979 -15.894 2.492 1.00 67.31 96 PRO A O 1
ATOM 702 N N . ALA A 1 97 ? 2.431 -15.213 4.088 1.00 56.31 97 ALA A N 1
ATOM 703 C CA . ALA A 1 97 ? 3.560 -15.075 3.184 1.00 56.31 97 ALA A CA 1
ATOM 704 C C . ALA A 1 97 ? 3.816 -16.468 2.612 1.00 56.31 97 ALA A C 1
ATOM 706 O O . ALA A 1 97 ? 4.217 -17.375 3.339 1.00 56.31 97 ALA A O 1
ATOM 707 N N . SER A 1 98 ? 3.473 -16.676 1.343 1.00 50.41 98 SER A N 1
ATOM 708 C CA . SER A 1 98 ? 3.745 -17.931 0.664 1.00 50.41 98 SER A CA 1
ATOM 709 C C . SER A 1 98 ? 5.259 -18.080 0.624 1.00 50.41 98 SER A C 1
ATOM 711 O O .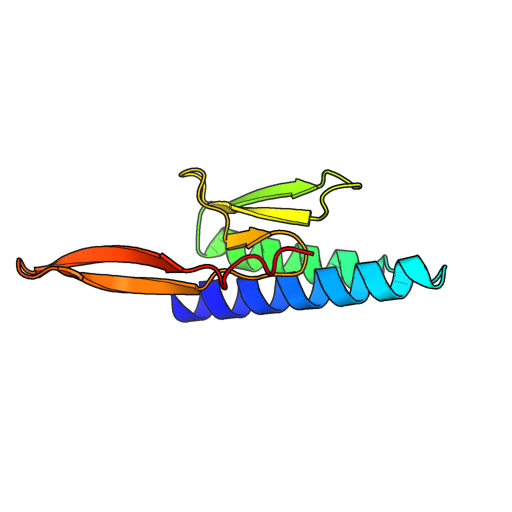 SER A 1 98 ? 5.912 -17.411 -0.176 1.00 50.41 98 SER A O 1
ATOM 713 N N . SER A 1 99 ? 5.791 -18.888 1.543 1.00 42.09 99 SER A N 1
ATOM 714 C CA . SER A 1 99 ? 7.193 -19.274 1.630 1.00 42.09 99 SER A CA 1
ATOM 715 C C . SER A 1 99 ? 7.617 -19.779 0.254 1.00 42.09 99 SER A C 1
ATOM 717 O O . SER A 1 99 ? 7.136 -20.822 -0.192 1.00 42.09 99 SER A O 1
ATOM 719 N N . ARG A 1 100 ? 8.432 -19.000 -0.451 1.00 38.03 100 ARG A N 1
ATOM 720 C CA . ARG A 1 100 ? 9.118 -19.433 -1.667 1.00 38.03 100 ARG A CA 1
ATOM 721 C C . ARG A 1 100 ? 10.591 -19.557 -1.356 1.00 38.03 100 ARG A C 1
ATOM 723 O O . ARG A 1 100 ? 11.103 -18.633 -0.688 1.00 38.03 100 ARG A O 1
#

Sequence (100 aa):
MVDQINTLSTSIADYNKKITDMESTGGNSSVLRDQRDELVKQLSTLADVKVTDDGSSGYTVSMANGQPLVSGKVAGQLSAGQDANGNSTLTLKFPPASSR

InterPro domains:
  IPR002371 Flagellar hook-associated protein 1 [PTHR30033] (1-94)
  IPR053927 Flagellar hook-associated protein FlgK, helical domain [PF22638] (1-94)

Foldseek 3Di:
DLVLLQVLLLLLLQLLVVLVVQVVVVHDSPVSVVVSVVSVVVSCVVAAWDWDAPVVQAIWIAGPVGHTQHGRNWGWRWDWDADPVRHIDIDIDTDPPPDD

pLDDT: mean 87.91, std 11.33, range [38.03, 97.06]